Protein AF-A0A0K2SIU4-F1 (afdb_monomer_lite)

pLDDT: mean 84.55, std 16.2, range [42.53, 96.69]

Organism: Limnochorda pilosa (NCBI:txid1555112)

Secondary structure (DSSP, 8-state):
--------------TT------PPPHHHHHHHHHHHHTT--HHHHHHHTT--HHHHHHHTTSHHHHHHHHHHHHHHHHHHS--

Sequence (83 aa):
MPRRRQAKAKEPADRYYQPVLRPWREDDRLVLADLLLDGHEPPAIARILNRYTSDVRRAIRTPETELVQRWLITSRFEARYPW

Structure (mmCIF, N/CA/C/O backbone):
data_AF-A0A0K2SIU4-F1
#
_entry.id   AF-A0A0K2SIU4-F1
#
loop_
_atom_site.group_PDB
_atom_site.id
_atom_site.type_symbol
_atom_site.label_atom_id
_atom_site.label_alt_id
_atom_site.label_comp_id
_atom_site.label_asym_id
_atom_site.label_entity_id
_atom_site.label_seq_id
_atom_site.pdbx_PDB_ins_code
_atom_site.Cartn_x
_atom_site.Cartn_y
_atom_site.Cartn_z
_atom_site.occupancy
_atom_site.B_iso_or_equiv
_atom_site.auth_seq_id
_atom_site.auth_comp_id
_atom_site.auth_asym_id
_atom_site.auth_atom_id
_atom_site.pdbx_PDB_model_num
ATOM 1 N N . MET A 1 1 ? -22.347 38.715 -10.414 1.00 42.53 1 MET A N 1
ATOM 2 C CA . MET A 1 1 ? -22.093 37.323 -10.858 1.00 42.53 1 MET A CA 1
ATOM 3 C C . MET A 1 1 ? -21.889 36.428 -9.635 1.00 42.53 1 MET A C 1
ATOM 5 O O . MET A 1 1 ? -20.839 36.557 -9.01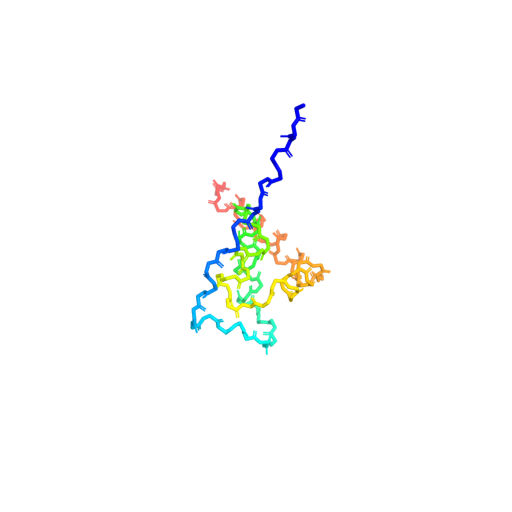4 1.00 42.53 1 MET A O 1
ATOM 9 N N . PRO A 1 2 ? -22.828 35.557 -9.216 1.00 48.38 2 PRO A N 1
ATOM 10 C CA . PRO A 1 2 ? -22.552 34.643 -8.114 1.00 48.38 2 PRO A CA 1
ATOM 11 C C . PRO A 1 2 ? -21.889 33.367 -8.655 1.00 48.38 2 PRO A C 1
ATOM 13 O O . PRO A 1 2 ? -22.481 32.608 -9.421 1.00 48.38 2 PRO A O 1
ATOM 16 N N . ARG A 1 3 ? -20.629 33.138 -8.261 1.00 49.00 3 ARG A N 1
ATOM 17 C CA . ARG A 1 3 ? -19.898 31.883 -8.489 1.00 49.00 3 ARG A CA 1
ATOM 18 C C . ARG A 1 3 ? -20.639 30.747 -7.775 1.00 49.00 3 ARG A C 1
ATOM 20 O O . ARG A 1 3 ? -20.601 30.657 -6.549 1.00 49.00 3 ARG A O 1
ATOM 27 N N . ARG A 1 4 ? -21.315 29.887 -8.546 1.00 51.28 4 ARG A N 1
ATOM 28 C CA . ARG A 1 4 ? -21.892 28.619 -8.075 1.00 51.28 4 ARG A CA 1
ATOM 29 C C . ARG A 1 4 ? -20.805 27.816 -7.355 1.00 51.28 4 ARG A C 1
ATOM 31 O O . ARG A 1 4 ? -19.882 27.312 -7.989 1.00 51.28 4 ARG A O 1
ATOM 38 N N . ARG A 1 5 ? -20.925 27.684 -6.031 1.00 55.06 5 ARG A N 1
ATOM 39 C CA . ARG A 1 5 ? -20.239 26.638 -5.266 1.00 55.06 5 ARG A CA 1
ATOM 40 C C . ARG A 1 5 ? -20.769 25.305 -5.790 1.00 55.06 5 ARG A C 1
ATOM 42 O O . ARG A 1 5 ? -21.898 24.939 -5.480 1.00 55.06 5 ARG A O 1
ATOM 49 N N . GLN A 1 6 ? -19.994 24.614 -6.624 1.00 48.00 6 GLN A N 1
ATOM 50 C CA . GLN A 1 6 ? -20.256 23.211 -6.926 1.00 48.00 6 GLN A CA 1
ATOM 51 C C . GLN A 1 6 ? -20.091 22.446 -5.613 1.00 48.00 6 GLN A C 1
ATOM 53 O O . GLN A 1 6 ? -18.978 22.217 -5.139 1.00 48.00 6 GLN A O 1
ATOM 58 N N . ALA A 1 7 ? -21.215 22.135 -4.975 1.00 48.72 7 ALA A N 1
ATOM 59 C CA . ALA A 1 7 ? -21.254 21.163 -3.904 1.00 48.72 7 ALA A CA 1
ATOM 60 C C . ALA A 1 7 ? -20.747 19.848 -4.503 1.00 48.72 7 ALA A C 1
ATOM 62 O O . ALA A 1 7 ? -21.377 19.304 -5.409 1.00 48.72 7 ALA A O 1
ATOM 63 N N . LYS A 1 8 ? -19.580 19.372 -4.050 1.00 52.06 8 LYS A N 1
ATOM 64 C CA . LYS A 1 8 ? -19.130 18.012 -4.346 1.00 52.06 8 LYS A CA 1
ATOM 65 C C . LYS A 1 8 ? -20.253 17.083 -3.898 1.00 52.06 8 LYS A C 1
ATOM 67 O O . LYS A 1 8 ? -20.517 16.987 -2.699 1.00 52.06 8 LYS A O 1
ATOM 72 N N . ALA A 1 9 ? -20.944 16.476 -4.858 1.00 47.47 9 ALA A N 1
ATOM 73 C CA . ALA A 1 9 ? -21.912 15.434 -4.587 1.00 47.47 9 ALA A CA 1
ATOM 74 C C . ALA A 1 9 ? -21.188 14.367 -3.763 1.00 47.47 9 ALA A C 1
ATOM 76 O O . ALA A 1 9 ? -20.189 13.795 -4.197 1.00 47.47 9 ALA A O 1
ATOM 77 N N . LYS A 1 10 ? -21.627 14.198 -2.518 1.00 51.19 10 LYS A N 1
ATOM 78 C CA . LYS A 1 10 ? -21.165 13.136 -1.634 1.00 51.19 10 LYS A CA 1
ATOM 79 C C . LYS A 1 10 ? -21.634 11.849 -2.312 1.00 51.19 10 LYS A C 1
ATOM 81 O O . LYS A 1 10 ? -22.843 11.652 -2.406 1.00 51.19 10 LYS A O 1
ATOM 86 N N . GLU A 1 11 ? -20.712 11.061 -2.873 1.00 57.06 11 GLU A N 1
ATOM 87 C CA . GLU A 1 11 ? -21.045 9.748 -3.441 1.00 57.06 11 GLU A CA 1
ATOM 88 C C . GLU A 1 11 ? -21.945 8.997 -2.448 1.00 57.06 11 GLU A C 1
ATOM 90 O O . GLU A 1 11 ? -21.690 9.077 -1.236 1.00 57.06 11 GLU A O 1
ATOM 95 N N . PRO A 1 12 ? -23.013 8.323 -2.915 1.00 55.31 12 PRO A N 1
ATOM 96 C CA . PRO A 1 12 ? -23.834 7.512 -2.034 1.00 55.31 12 PRO A CA 1
ATOM 97 C C . PRO A 1 12 ? -22.907 6.490 -1.384 1.00 55.31 12 PRO A C 1
ATOM 99 O O . PRO A 1 12 ? -22.266 5.699 -2.068 1.00 55.31 12 PRO A O 1
ATOM 102 N N . ALA A 1 13 ? -22.761 6.579 -0.063 1.00 58.25 13 ALA A N 1
ATOM 103 C CA . ALA A 1 13 ? -21.963 5.625 0.682 1.00 58.25 13 ALA A CA 1
ATOM 104 C C . ALA A 1 13 ? -22.535 4.232 0.400 1.00 58.25 13 ALA A C 1
ATOM 106 O O . ALA A 1 13 ? -23.721 4.003 0.657 1.00 58.25 13 ALA A O 1
ATOM 107 N N . ASP A 1 14 ? -21.713 3.341 -0.159 1.00 66.19 14 ASP A N 1
ATOM 108 C CA . ASP A 1 14 ? -22.057 1.937 -0.347 1.00 66.19 14 ASP A CA 1
ATOM 109 C C . ASP A 1 14 ? -22.618 1.407 0.968 1.00 66.19 14 ASP A C 1
ATOM 111 O O . ASP A 1 14 ? -21.924 1.347 1.982 1.00 66.19 14 ASP A O 1
ATOM 115 N N . ARG A 1 15 ? -23.910 1.069 0.967 1.00 62.88 15 ARG A N 1
ATOM 116 C CA . ARG A 1 15 ? -24.689 0.761 2.180 1.00 62.88 15 ARG A CA 1
ATOM 117 C C . ARG A 1 15 ? -24.146 -0.454 2.949 1.00 62.88 15 ARG A C 1
ATOM 119 O O . ARG A 1 15 ? -24.538 -0.679 4.089 1.00 62.88 15 ARG A O 1
ATOM 126 N N . TYR A 1 16 ? -23.232 -1.195 2.323 1.00 64.06 16 TYR A N 1
ATOM 127 C CA . TYR A 1 16 ? -22.559 -2.384 2.837 1.00 64.06 16 TYR A CA 1
ATOM 128 C C . TYR A 1 16 ? -21.042 -2.205 3.024 1.00 64.06 16 TYR A C 1
ATOM 130 O O . TYR A 1 16 ? -20.387 -3.119 3.515 1.00 64.06 16 TYR A O 1
ATOM 138 N N . TYR A 1 17 ? -20.465 -1.053 2.661 1.00 68.62 17 TYR A N 1
ATOM 139 C CA . TYR A 1 17 ? -19.036 -0.801 2.843 1.00 68.62 17 TYR A CA 1
ATOM 140 C C . TYR A 1 17 ? -18.743 -0.476 4.309 1.00 68.62 17 TYR A C 1
ATOM 142 O O . TYR A 1 17 ? -19.003 0.629 4.793 1.00 68.62 17 TYR A O 1
ATOM 150 N N . GLN A 1 18 ? -18.198 -1.459 5.021 1.00 76.56 18 GLN A N 1
ATOM 151 C CA . GLN A 1 18 ? -17.729 -1.315 6.394 1.00 76.56 18 GLN A CA 1
ATOM 152 C C . GLN A 1 18 ? -16.220 -1.585 6.437 1.00 76.56 18 GLN A C 1
ATOM 154 O O . GLN A 1 18 ? -15.808 -2.747 6.500 1.00 76.56 18 GLN A O 1
ATOM 159 N N . PRO A 1 19 ? -15.388 -0.529 6.379 1.00 79.56 19 PRO A N 1
ATOM 160 C CA . PRO A 1 19 ? -13.946 -0.686 6.467 1.00 79.56 19 PRO A CA 1
ATOM 161 C C . PRO A 1 19 ? -13.556 -1.270 7.821 1.00 79.56 19 PRO A C 1
ATOM 163 O O . PRO A 1 19 ? -14.100 -0.895 8.860 1.00 79.56 19 PRO A O 1
ATOM 166 N N . VAL A 1 20 ? -12.592 -2.187 7.806 1.00 82.31 20 VAL A N 1
ATOM 167 C CA . VAL A 1 20 ? -12.177 -2.936 8.995 1.00 82.31 20 VAL A CA 1
ATOM 168 C C . VAL A 1 20 ? -10.852 -2.394 9.506 1.00 82.31 20 VAL A C 1
ATOM 170 O O . VAL A 1 20 ? -9.898 -2.206 8.749 1.00 82.31 20 VAL A O 1
ATOM 173 N N . LEU A 1 21 ? -10.768 -2.178 10.819 1.00 83.00 21 LEU A N 1
ATOM 174 C CA . LEU A 1 21 ? -9.515 -1.830 11.476 1.00 83.00 21 LEU A CA 1
ATOM 175 C C . LEU A 1 21 ? -8.794 -3.121 11.881 1.00 83.00 21 LEU A C 1
ATOM 177 O O . LEU A 1 21 ? -9.136 -3.751 12.879 1.00 83.00 21 LEU A O 1
ATOM 181 N N . ARG A 1 22 ? -7.815 -3.540 11.073 1.00 88.69 22 ARG A N 1
ATOM 182 C CA . ARG A 1 22 ? -6.983 -4.727 11.326 1.00 88.69 22 ARG A CA 1
ATOM 183 C C . ARG A 1 22 ? -5.491 -4.399 11.200 1.00 88.69 22 ARG A C 1
ATOM 185 O O . ARG A 1 22 ? -5.148 -3.464 10.471 1.00 88.69 22 ARG A O 1
ATOM 192 N N . PRO A 1 23 ? -4.586 -5.155 11.848 1.00 91.00 23 PRO A N 1
ATOM 193 C CA . PRO A 1 23 ? -3.147 -4.976 11.662 1.00 91.00 23 PRO A CA 1
ATOM 194 C C . PRO A 1 23 ? -2.747 -5.060 10.184 1.00 91.00 23 PRO A C 1
ATOM 196 O O . PRO A 1 23 ? -3.368 -5.791 9.408 1.00 91.00 23 PRO A O 1
ATOM 199 N N . TRP A 1 24 ? -1.733 -4.293 9.786 1.00 91.75 24 TRP A N 1
ATOM 200 C CA . TRP A 1 24 ? -1.145 -4.381 8.448 1.00 91.75 24 TRP A CA 1
ATOM 201 C C . TRP A 1 24 ? -0.328 -5.662 8.331 1.00 91.75 24 TRP A C 1
ATOM 203 O O . TRP A 1 24 ? 0.638 -5.851 9.072 1.00 91.75 24 TRP A O 1
ATOM 213 N N . ARG A 1 25 ? -0.735 -6.539 7.412 1.00 92.06 25 ARG A N 1
ATOM 214 C CA . ARG A 1 25 ? 0.058 -7.706 7.018 1.00 92.06 25 ARG A CA 1
ATOM 215 C C . ARG A 1 25 ? 1.076 -7.308 5.955 1.00 92.06 25 ARG A C 1
ATOM 217 O O . ARG A 1 25 ? 0.959 -6.245 5.351 1.00 92.06 25 ARG A O 1
ATOM 224 N N . GLU A 1 26 ? 2.065 -8.161 5.736 1.00 89.88 26 GLU A N 1
ATOM 225 C CA . GLU A 1 26 ? 3.054 -7.969 4.673 1.00 89.88 26 GLU A CA 1
ATOM 226 C C . GLU A 1 26 ? 2.387 -7.880 3.292 1.00 89.88 26 GLU A C 1
ATOM 228 O O . GLU A 1 26 ? 2.595 -6.894 2.589 1.00 89.88 26 GLU A O 1
ATOM 233 N N . ASP A 1 27 ? 1.456 -8.790 2.986 1.00 91.88 27 ASP A N 1
ATOM 234 C CA . ASP A 1 27 ? 0.669 -8.760 1.742 1.00 91.88 27 ASP A CA 1
ATOM 235 C C . ASP A 1 27 ? -0.111 -7.450 1.561 1.00 91.88 27 ASP A C 1
ATOM 237 O O . ASP A 1 27 ? -0.139 -6.876 0.475 1.00 91.88 27 ASP A O 1
ATOM 241 N N . ASP A 1 28 ? -0.712 -6.923 2.638 1.00 93.31 28 ASP A N 1
ATOM 242 C CA . ASP A 1 28 ? -1.445 -5.653 2.571 1.00 93.31 28 ASP A CA 1
ATOM 243 C C . ASP A 1 28 ? -0.504 -4.497 2.191 1.00 93.31 28 ASP A C 1
ATOM 245 O O . ASP A 1 28 ? -0.911 -3.571 1.489 1.00 93.31 28 ASP A O 1
ATOM 249 N N . ARG A 1 2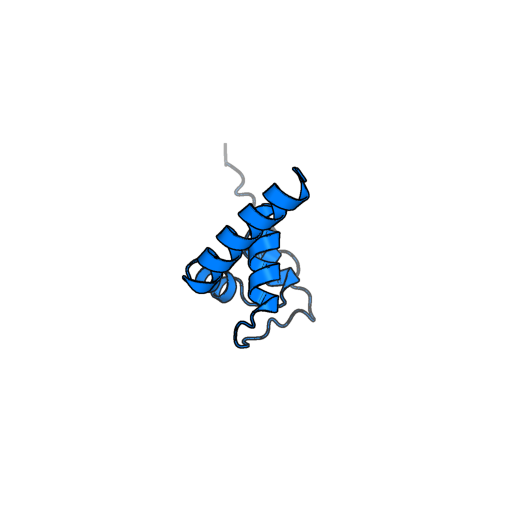9 ? 0.748 -4.531 2.670 1.00 94.38 29 ARG A N 1
ATOM 250 C CA . ARG A 1 29 ? 1.762 -3.511 2.368 1.00 94.38 29 ARG A CA 1
ATOM 251 C C . ARG A 1 29 ? 2.289 -3.636 0.945 1.00 94.38 29 ARG A C 1
ATOM 253 O O . ARG A 1 29 ? 2.520 -2.604 0.324 1.00 94.38 29 ARG A O 1
ATOM 260 N N . LEU A 1 30 ? 2.437 -4.858 0.431 1.00 94.75 30 LEU A N 1
ATOM 261 C CA . LEU A 1 30 ? 2.774 -5.099 -0.973 1.00 94.75 30 LEU A CA 1
ATOM 262 C C . LEU A 1 30 ? 1.707 -4.502 -1.886 1.00 94.75 30 LEU A C 1
ATOM 264 O O . LEU A 1 30 ? 2.032 -3.679 -2.735 1.00 94.75 30 LEU A O 1
ATOM 268 N N . VAL A 1 31 ? 0.431 -4.817 -1.643 1.00 95.31 31 VAL A N 1
ATOM 269 C CA . VAL A 1 31 ? -0.683 -4.264 -2.430 1.00 95.31 31 VAL A CA 1
ATOM 270 C C . VAL A 1 31 ? -0.776 -2.744 -2.275 1.00 95.31 31 VAL A C 1
ATOM 272 O O . VAL A 1 31 ? -0.973 -2.036 -3.257 1.00 95.31 31 VAL A O 1
ATOM 275 N N . LEU A 1 32 ? -0.603 -2.209 -1.060 1.00 96.38 32 LEU A N 1
ATOM 276 C CA . LEU A 1 32 ? -0.551 -0.761 -0.832 1.00 96.38 32 LEU A CA 1
ATOM 277 C C . LEU A 1 32 ? 0.545 -0.099 -1.675 1.00 96.38 32 LE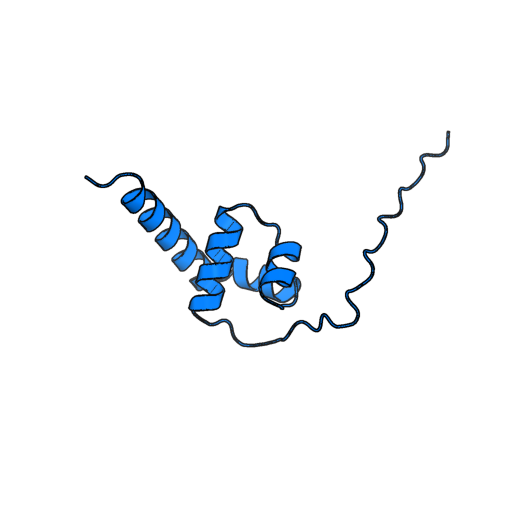U A C 1
ATOM 279 O O . LEU A 1 32 ? 0.289 0.909 -2.329 1.00 96.38 32 LEU A O 1
ATOM 283 N N . ALA A 1 33 ? 1.760 -0.637 -1.632 1.00 95.75 33 ALA A N 1
ATOM 284 C CA . ALA A 1 33 ? 2.901 -0.080 -2.338 1.00 95.75 33 ALA A CA 1
ATOM 285 C C . ALA A 1 33 ? 2.740 -0.184 -3.862 1.00 95.75 33 ALA A C 1
ATOM 287 O O . ALA A 1 33 ? 3.035 0.784 -4.559 1.00 95.75 33 ALA A O 1
ATOM 288 N N . ASP A 1 34 ? 2.202 -1.298 -4.358 1.00 95.88 34 ASP A N 1
ATOM 289 C CA . ASP A 1 34 ? 1.900 -1.517 -5.774 1.00 95.88 34 ASP A CA 1
ATOM 290 C C . ASP A 1 34 ? 0.883 -0.490 -6.301 1.00 95.88 34 ASP A C 1
ATOM 292 O 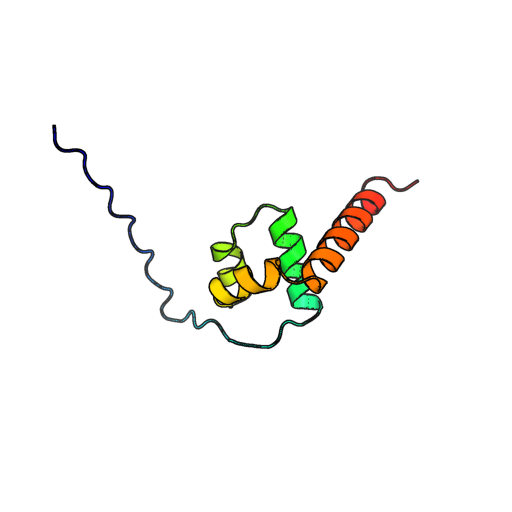O . ASP A 1 34 ? 1.157 0.236 -7.255 1.00 95.88 34 ASP A O 1
ATOM 296 N N . LEU A 1 35 ? -0.233 -0.306 -5.585 1.00 96.56 35 LEU A N 1
ATOM 297 C CA . LEU A 1 35 ? -1.257 0.683 -5.936 1.00 96.56 35 LEU A CA 1
ATOM 298 C C . LEU A 1 35 ? -0.730 2.126 -5.899 1.00 96.56 35 LEU A C 1
ATOM 300 O O . LEU A 1 35 ? -1.156 2.962 -6.696 1.00 96.56 35 LEU A O 1
ATOM 304 N N . LEU A 1 36 ? 0.185 2.442 -4.976 1.00 95.25 36 LEU A N 1
ATOM 305 C CA . LEU A 1 36 ? 0.824 3.761 -4.919 1.00 95.25 36 LEU A CA 1
ATOM 306 C C . LEU A 1 36 ? 1.736 4.001 -6.123 1.00 95.25 36 LEU A C 1
ATOM 308 O O . LEU A 1 36 ? 1.736 5.108 -6.660 1.00 95.25 36 LEU A O 1
ATOM 312 N N . LEU A 1 37 ? 2.494 2.986 -6.549 1.00 93.62 37 LEU A N 1
ATOM 313 C CA . LEU A 1 37 ? 3.337 3.065 -7.745 1.00 93.62 37 LEU A CA 1
ATOM 314 C C . LEU A 1 37 ? 2.501 3.250 -9.013 1.00 93.62 37 LEU A C 1
ATOM 316 O O . LEU A 1 37 ? 2.904 3.993 -9.906 1.00 93.62 37 LEU A O 1
ATOM 320 N N . ASP A 1 38 ? 1.318 2.642 -9.056 1.00 94.25 38 ASP A N 1
ATOM 321 C CA . ASP A 1 38 ? 0.359 2.796 -10.150 1.00 94.25 38 ASP A CA 1
ATOM 322 C C . ASP A 1 38 ? -0.415 4.135 -10.089 1.00 94.25 38 ASP A C 1
ATOM 324 O O . ASP A 1 38 ? -1.226 4.439 -10.964 1.00 94.25 38 ASP A O 1
ATOM 328 N N . GLY A 1 39 ? -0.146 4.977 -9.082 1.00 95.38 39 GLY A N 1
ATOM 329 C CA . GLY A 1 39 ? -0.683 6.335 -8.970 1.00 95.38 39 GLY A CA 1
ATOM 330 C C . GLY A 1 39 ? -2.069 6.429 -8.329 1.00 95.38 39 GLY A C 1
ATOM 331 O O . GLY A 1 39 ? -2.737 7.457 -8.461 1.00 95.38 39 GLY A O 1
ATOM 332 N N . HIS A 1 40 ? -2.529 5.389 -7.627 1.00 96.69 40 HIS A N 1
ATOM 333 C CA . HIS A 1 40 ? -3.810 5.443 -6.929 1.00 96.69 40 HIS A CA 1
ATOM 334 C C . HIS A 1 40 ? -3.771 6.390 -5.721 1.00 96.69 40 HIS A C 1
ATOM 336 O O . HIS A 1 40 ? -2.886 6.350 -4.868 1.00 96.69 40 HIS A O 1
ATOM 342 N N . GLU A 1 41 ? -4.819 7.203 -5.594 1.00 95.50 41 GLU A N 1
ATOM 343 C CA . GLU A 1 41 ? -4.999 8.106 -4.459 1.00 95.50 41 GLU A CA 1
ATOM 344 C C . GLU A 1 41 ? -5.381 7.344 -3.168 1.00 95.50 41 GLU A C 1
ATOM 346 O O . GLU A 1 41 ? -6.153 6.377 -3.222 1.00 95.50 41 GLU A O 1
ATOM 351 N N . PRO A 1 42 ? -4.968 7.809 -1.968 1.00 95.25 42 PRO A N 1
ATOM 352 C CA . PRO A 1 42 ? -5.246 7.122 -0.702 1.00 95.25 42 PRO A CA 1
ATOM 353 C C . PRO A 1 42 ? -6.722 6.755 -0.436 1.00 95.25 42 PRO A C 1
ATOM 355 O O . PRO A 1 42 ? -6.963 5.694 0.140 1.00 95.25 42 PRO A O 1
ATOM 358 N N . PRO A 1 43 ? -7.738 7.563 -0.816 1.00 94.38 43 PRO A N 1
ATOM 359 C CA . PRO A 1 43 ? -9.141 7.166 -0.680 1.00 94.38 43 PRO A CA 1
ATOM 360 C C . PRO A 1 43 ? -9.539 5.980 -1.568 1.00 94.38 43 PRO A C 1
ATOM 362 O O . PRO A 1 43 ? -10.366 5.172 -1.152 1.00 94.38 43 PRO A O 1
ATOM 365 N N . ALA A 1 44 ? -8.965 5.866 -2.768 1.00 94.00 44 ALA A N 1
ATOM 366 C CA . ALA A 1 44 ? -9.227 4.748 -3.671 1.00 94.00 44 ALA A CA 1
ATOM 367 C C . ALA A 1 44 ? -8.578 3.465 -3.137 1.00 94.00 44 ALA A C 1
ATOM 369 O O . ALA A 1 44 ? -9.239 2.435 -3.038 1.00 94.00 44 ALA A O 1
ATOM 370 N N . ILE A 1 45 ? -7.328 3.560 -2.679 1.00 95.00 45 ILE A N 1
ATOM 371 C CA . ILE A 1 45 ? -6.616 2.450 -2.031 1.00 95.00 45 ILE A CA 1
ATOM 372 C C . ILE A 1 45 ? -7.375 1.959 -0.796 1.00 95.00 45 ILE A C 1
ATOM 374 O O . ILE A 1 45 ? -7.526 0.758 -0.592 1.00 95.00 45 ILE A O 1
ATOM 378 N N . ALA A 1 46 ? -7.892 2.882 0.019 1.00 93.00 46 ALA A N 1
ATOM 379 C CA . ALA A 1 46 ? -8.681 2.542 1.197 1.00 93.00 46 ALA A CA 1
ATOM 380 C C . ALA A 1 46 ? -9.910 1.695 0.845 1.00 93.00 46 ALA A C 1
ATOM 382 O O . ALA A 1 46 ? -10.160 0.703 1.524 1.00 93.00 46 ALA A O 1
ATOM 383 N N . ARG A 1 47 ? -10.615 2.033 -0.245 1.00 91.19 47 ARG A N 1
ATOM 384 C CA . ARG A 1 47 ? -11.732 1.228 -0.765 1.00 91.19 47 ARG A CA 1
ATOM 385 C C . ARG A 1 47 ? -11.280 -0.163 -1.199 1.00 91.19 47 ARG A C 1
ATOM 387 O O . ARG A 1 47 ? -11.893 -1.140 -0.785 1.00 91.19 47 ARG A O 1
ATOM 394 N N . ILE A 1 48 ? -10.196 -0.252 -1.972 1.00 92.44 48 ILE A N 1
ATOM 395 C CA . ILE A 1 48 ? -9.651 -1.526 -2.475 1.00 92.44 48 ILE A CA 1
ATOM 396 C C . ILE A 1 48 ? -9.246 -2.451 -1.318 1.00 92.44 48 ILE A C 1
ATOM 398 O O . ILE A 1 48 ? -9.585 -3.629 -1.313 1.00 92.44 48 ILE A O 1
ATOM 402 N N . LEU A 1 49 ? -8.567 -1.911 -0.304 1.00 92.12 49 LEU A N 1
ATOM 403 C CA . LEU A 1 49 ? -8.091 -2.675 0.853 1.00 92.12 49 LEU A CA 1
ATOM 404 C C . LEU A 1 49 ? -9.151 -2.868 1.950 1.00 92.12 49 LEU A C 1
ATOM 406 O O . LEU A 1 49 ? -8.845 -3.458 2.988 1.00 92.12 49 LEU A O 1
ATOM 410 N N . ASN A 1 50 ? -10.373 -2.362 1.749 1.00 92.38 50 ASN A N 1
ATOM 411 C CA . ASN A 1 50 ? -11.440 -2.304 2.751 1.00 92.38 50 ASN A CA 1
ATOM 412 C C . ASN A 1 50 ? -10.964 -1.734 4.106 1.00 92.38 50 ASN A C 1
ATOM 414 O O . ASN A 1 50 ? -11.174 -2.313 5.177 1.00 92.38 50 ASN A O 1
ATOM 418 N N . ARG A 1 51 ? -10.269 -0.594 4.052 1.00 92.00 51 ARG A N 1
ATOM 419 C CA . ARG A 1 51 ? -9.667 0.103 5.197 1.00 92.00 51 ARG A CA 1
ATOM 420 C C . ARG A 1 51 ? -10.163 1.541 5.296 1.00 92.00 51 ARG A C 1
ATOM 422 O O . ARG A 1 51 ? -10.771 2.104 4.385 1.00 92.00 51 ARG A O 1
ATOM 429 N N . TYR A 1 52 ? -9.881 2.167 6.434 1.00 93.00 52 TYR A N 1
ATOM 430 C CA . TYR A 1 52 ? -10.095 3.599 6.603 1.00 93.00 52 TYR A CA 1
ATOM 431 C C . TYR A 1 52 ? -9.025 4.395 5.853 1.00 93.00 52 TYR A C 1
ATOM 433 O O . TYR A 1 52 ? -7.834 4.096 5.937 1.00 93.00 52 TYR A O 1
ATOM 441 N N . THR A 1 53 ? -9.422 5.485 5.195 1.00 94.50 53 THR A N 1
ATOM 442 C CA . THR A 1 53 ? -8.481 6.385 4.506 1.00 94.50 53 THR A CA 1
ATOM 443 C C . THR A 1 53 ? -7.424 6.964 5.448 1.00 94.50 53 THR A C 1
ATOM 445 O O . THR A 1 53 ? -6.285 7.183 5.043 1.00 94.50 53 THR A O 1
ATOM 448 N N . SER A 1 54 ? -7.777 7.216 6.711 1.00 94.00 54 SER A N 1
ATOM 449 C CA . SER A 1 54 ? -6.831 7.659 7.741 1.00 94.00 54 SER A CA 1
ATOM 450 C C . SER A 1 54 ? -5.774 6.599 8.058 1.00 94.00 54 SER A C 1
ATOM 452 O O . SER A 1 54 ? -4.606 6.949 8.215 1.00 94.00 54 SER A O 1
ATOM 454 N N . ASP A 1 55 ? -6.164 5.323 8.101 1.00 94.25 55 ASP A N 1
ATOM 455 C CA . ASP A 1 55 ? -5.256 4.198 8.335 1.00 94.25 55 ASP A CA 1
ATOM 456 C C . ASP A 1 55 ? -4.281 4.029 7.164 1.00 94.25 55 ASP A C 1
ATOM 458 O O . ASP A 1 55 ? -3.075 3.967 7.374 1.00 94.25 55 ASP A O 1
ATOM 462 N N . VAL A 1 56 ? -4.775 4.106 5.923 1.00 95.25 56 VAL A N 1
ATOM 463 C CA . VAL A 1 56 ? -3.925 4.108 4.718 1.00 95.25 56 VAL A CA 1
ATOM 464 C C . VAL A 1 56 ? -2.938 5.278 4.732 1.00 95.25 56 VAL A C 1
ATOM 466 O O . VAL A 1 56 ? -1.742 5.084 4.539 1.00 95.25 56 VAL A O 1
ATOM 469 N N . ARG A 1 57 ? -3.396 6.501 5.031 1.00 96.06 57 ARG A N 1
ATOM 470 C CA . ARG A 1 57 ? -2.515 7.682 5.127 1.00 96.06 57 ARG A CA 1
ATOM 471 C C . ARG A 1 57 ? -1.434 7.536 6.193 1.00 96.06 57 ARG A C 1
ATOM 473 O O . ARG A 1 57 ? -0.344 8.077 6.019 1.00 96.06 57 ARG A O 1
ATOM 480 N N . ARG A 1 58 ? -1.739 6.851 7.295 1.00 95.12 58 ARG A N 1
ATOM 481 C CA . ARG A 1 58 ? -0.762 6.535 8.336 1.00 95.12 58 ARG A CA 1
ATOM 482 C C . ARG A 1 58 ? 0.224 5.480 7.842 1.00 95.12 58 ARG A C 1
ATOM 484 O O . ARG A 1 58 ? 1.421 5.690 7.994 1.00 95.12 58 ARG A O 1
ATOM 491 N N . ALA A 1 59 ? -0.266 4.408 7.222 1.00 94.69 59 ALA A N 1
ATOM 492 C CA . ALA A 1 59 ? 0.546 3.315 6.695 1.00 94.69 59 ALA A CA 1
ATOM 493 C C . ALA A 1 59 ? 1.569 3.793 5.658 1.00 94.69 59 ALA A C 1
ATOM 495 O O . ALA A 1 59 ? 2.736 3.436 5.760 1.00 94.69 59 ALA A O 1
ATOM 496 N N . ILE A 1 60 ? 1.184 4.697 4.754 1.00 95.12 60 ILE A N 1
ATOM 497 C CA . ILE A 1 60 ? 2.088 5.289 3.748 1.00 95.12 60 ILE A CA 1
ATOM 498 C C . ILE A 1 60 ? 3.334 5.934 4.379 1.00 95.12 60 ILE A C 1
ATOM 500 O O . ILE A 1 60 ? 4.385 5.987 3.756 1.00 95.12 60 ILE A O 1
ATOM 504 N N . ARG A 1 61 ? 3.237 6.423 5.621 1.00 94.38 61 ARG A N 1
ATOM 505 C CA . ARG A 1 61 ? 4.335 7.102 6.329 1.00 94.38 61 ARG A CA 1
ATOM 506 C C . ARG A 1 61 ? 5.163 6.164 7.209 1.00 94.38 61 ARG A C 1
ATOM 508 O O . ARG A 1 61 ? 5.942 6.640 8.029 1.00 94.38 61 ARG A O 1
ATOM 515 N N . THR A 1 62 ? 4.938 4.857 7.116 1.00 95.06 62 THR A N 1
ATOM 516 C CA . THR A 1 62 ? 5.657 3.864 7.920 1.00 95.06 62 THR A CA 1
ATOM 517 C C . THR A 1 62 ? 6.928 3.403 7.204 1.00 95.06 62 THR A C 1
ATOM 519 O O . THR A 1 62 ? 6.892 3.225 5.983 1.00 95.06 62 THR A O 1
ATOM 522 N N . PRO A 1 63 ? 8.036 3.173 7.934 1.00 94.94 63 PRO A N 1
ATOM 523 C CA . PRO A 1 63 ? 9.287 2.711 7.333 1.00 94.94 63 PRO A CA 1
ATOM 524 C C . PRO A 1 63 ? 9.133 1.345 6.653 1.00 94.94 63 PRO A C 1
ATOM 526 O O . PRO A 1 63 ? 9.785 1.077 5.648 1.00 94.94 63 PRO A O 1
ATOM 529 N N . GLU A 1 64 ? 8.225 0.494 7.139 1.00 93.50 64 GLU A N 1
ATOM 530 C CA . GLU A 1 64 ? 7.931 -0.794 6.511 1.00 93.50 64 GLU A CA 1
ATOM 531 C C . GLU A 1 64 ? 7.342 -0.615 5.108 1.00 93.50 64 GLU A C 1
ATOM 533 O O . GLU A 1 64 ? 7.688 -1.358 4.196 1.00 93.50 64 GLU A O 1
ATOM 538 N N . THR A 1 65 ? 6.470 0.378 4.912 1.00 92.75 65 THR A N 1
ATOM 539 C CA . THR A 1 65 ? 5.881 0.644 3.589 1.00 92.75 65 THR A CA 1
ATOM 540 C C . THR A 1 65 ? 6.913 1.241 2.637 1.00 92.75 65 THR A C 1
ATOM 542 O O . THR A 1 65 ? 6.948 0.864 1.470 1.00 92.75 65 THR A O 1
ATOM 545 N N . GLU A 1 66 ? 7.793 2.115 3.130 1.00 93.19 66 GLU A N 1
ATOM 546 C CA . GLU A 1 66 ? 8.899 2.657 2.334 1.00 93.19 66 GLU A CA 1
ATOM 547 C C . GLU A 1 66 ? 9.850 1.550 1.851 1.00 93.19 66 GLU A C 1
ATOM 549 O O . GLU A 1 66 ? 10.240 1.527 0.682 1.00 93.19 66 GLU A O 1
ATOM 554 N N . LEU A 1 67 ? 10.198 0.603 2.728 1.00 95.38 67 LEU A N 1
ATOM 555 C CA . LEU A 1 67 ? 11.058 -0.526 2.378 1.00 95.38 67 LEU A CA 1
ATOM 556 C C . LEU A 1 67 ? 10.426 -1.395 1.284 1.00 95.38 67 LEU A C 1
ATOM 558 O O . LEU A 1 67 ? 11.095 -1.737 0.308 1.00 95.38 67 LEU A O 1
ATOM 562 N N . VAL A 1 68 ? 9.129 -1.688 1.407 1.00 94.88 68 VAL A N 1
ATOM 563 C CA . VAL A 1 68 ? 8.380 -2.455 0.402 1.00 94.88 68 VAL A CA 1
ATOM 564 C C . VAL A 1 68 ? 8.300 -1.706 -0.932 1.00 94.88 68 VAL A C 1
ATOM 566 O O . VAL A 1 68 ? 8.506 -2.312 -1.980 1.00 94.88 68 VAL A O 1
ATOM 569 N N . GLN A 1 69 ? 8.069 -0.389 -0.919 1.00 93.94 69 GLN A N 1
ATOM 570 C CA . GLN A 1 69 ? 8.078 0.429 -2.138 1.00 93.94 69 GLN A CA 1
ATOM 571 C C . GLN A 1 69 ? 9.430 0.384 -2.850 1.00 93.94 69 GLN A C 1
ATOM 573 O O . GLN A 1 69 ? 9.477 0.184 -4.062 1.00 93.94 69 GLN A O 1
ATOM 578 N N . ARG A 1 70 ? 10.534 0.540 -2.109 1.00 95.00 70 ARG A N 1
ATOM 579 C CA . ARG A 1 70 ? 11.888 0.464 -2.677 1.00 95.00 70 ARG A CA 1
ATOM 580 C C . ARG A 1 70 ? 12.158 -0.905 -3.294 1.00 95.00 70 ARG A C 1
ATOM 582 O O . ARG A 1 70 ? 12.654 -0.967 -4.414 1.00 95.00 70 ARG A O 1
ATOM 589 N N . TRP A 1 71 ? 11.803 -1.978 -2.587 1.00 95.12 71 TRP A N 1
ATOM 590 C CA . TRP A 1 71 ? 11.945 -3.339 -3.101 1.00 95.12 71 TRP A CA 1
ATOM 591 C C . TRP A 1 71 ? 11.138 -3.541 -4.392 1.00 95.12 71 TRP A C 1
ATOM 593 O O . TRP A 1 71 ? 11.706 -3.972 -5.391 1.00 95.12 71 TRP A O 1
ATOM 603 N N . LEU A 1 72 ? 9.865 -3.125 -4.421 1.00 93.62 72 LEU A N 1
ATOM 604 C CA . LEU A 1 72 ? 9.011 -3.230 -5.611 1.00 93.62 72 LEU A CA 1
ATOM 605 C C . LEU A 1 72 ? 9.561 -2.458 -6.814 1.00 93.62 72 LEU A C 1
ATOM 607 O O . LEU A 1 72 ? 9.476 -2.952 -7.936 1.00 93.62 72 LEU A O 1
ATOM 611 N N . ILE A 1 73 ? 10.126 -1.264 -6.605 1.00 93.38 73 ILE A N 1
ATOM 612 C CA . ILE A 1 73 ? 10.760 -0.486 -7.680 1.00 93.38 73 ILE A CA 1
ATOM 613 C C . ILE A 1 73 ? 11.920 -1.279 -8.287 1.00 93.38 73 ILE A C 1
ATOM 615 O O . ILE A 1 73 ? 11.981 -1.420 -9.509 1.00 93.38 73 ILE A O 1
ATOM 619 N N . THR A 1 74 ? 12.808 -1.820 -7.447 1.00 93.75 74 THR A N 1
ATOM 620 C CA . THR A 1 74 ? 13.940 -2.636 -7.902 1.00 93.75 74 THR A CA 1
ATOM 621 C C . THR A 1 74 ? 13.455 -3.882 -8.636 1.00 93.75 74 THR A C 1
ATOM 623 O O . THR A 1 74 ? 13.858 -4.107 -9.772 1.00 93.75 74 THR A O 1
ATOM 626 N N . SER A 1 75 ? 12.521 -4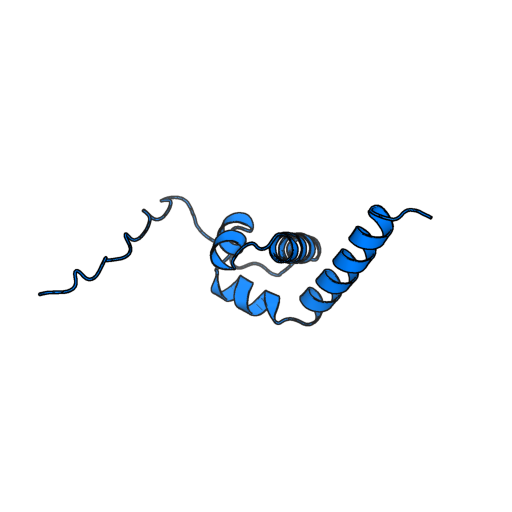.642 -8.059 1.00 91.88 75 SER A N 1
ATOM 627 C CA . SER A 1 75 ? 11.998 -5.864 -8.679 1.00 91.88 75 SER A CA 1
ATOM 628 C C . SER A 1 75 ? 11.283 -5.600 -10.007 1.00 91.88 75 SER A C 1
ATOM 630 O O . SER A 1 75 ? 11.476 -6.347 -10.964 1.00 91.88 75 SER A O 1
ATOM 632 N N . ARG A 1 76 ? 10.491 -4.521 -10.117 1.00 91.25 76 ARG A N 1
ATOM 633 C CA . ARG A 1 76 ? 9.859 -4.119 -11.389 1.00 91.25 76 ARG A CA 1
ATOM 634 C C . ARG A 1 76 ? 10.904 -3.698 -12.428 1.00 91.25 76 ARG A C 1
ATOM 636 O O . ARG A 1 76 ? 10.715 -3.970 -13.612 1.00 91.25 76 ARG A O 1
ATOM 643 N N . PHE A 1 77 ? 11.986 -3.040 -12.010 1.00 92.06 77 PHE A N 1
ATOM 644 C CA . PHE A 1 77 ? 13.085 -2.675 -12.902 1.00 92.06 77 PHE A CA 1
ATOM 645 C C . PHE A 1 77 ? 13.810 -3.918 -13.433 1.00 92.06 77 PHE A C 1
ATOM 647 O O . PHE A 1 77 ? 13.932 -4.066 -14.646 1.00 92.06 77 PHE A O 1
ATOM 654 N N . GLU A 1 78 ? 14.213 -4.834 -12.552 1.00 93.00 78 GLU A N 1
ATOM 655 C CA . GLU A 1 78 ? 14.866 -6.099 -12.922 1.00 93.00 78 GLU A CA 1
ATOM 656 C C . GLU A 1 78 ? 13.986 -6.942 -13.853 1.00 93.00 78 GLU A C 1
ATOM 658 O O . GLU A 1 78 ? 14.450 -7.422 -14.883 1.00 93.00 78 GLU A O 1
ATOM 6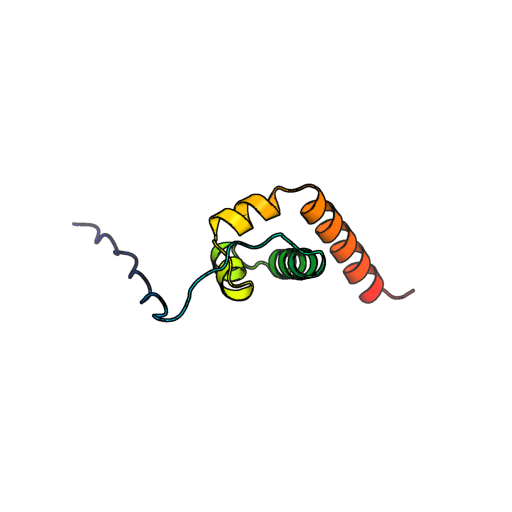63 N N . ALA A 1 79 ? 12.688 -7.052 -13.556 1.00 90.88 79 ALA A N 1
ATOM 664 C CA . ALA A 1 79 ? 11.743 -7.781 -14.401 1.00 90.88 79 ALA A CA 1
ATOM 665 C C . ALA A 1 79 ? 11.574 -7.155 -15.797 1.00 90.88 79 ALA A C 1
ATOM 667 O O . ALA A 1 79 ? 11.311 -7.863 -16.769 1.00 90.88 79 ALA A O 1
ATOM 668 N N . ARG A 1 80 ? 11.702 -5.826 -15.910 1.00 91.25 80 ARG A N 1
ATOM 669 C CA . ARG A 1 80 ? 11.601 -5.106 -17.187 1.00 91.25 80 ARG A CA 1
ATOM 670 C C . ARG A 1 80 ? 12.887 -5.179 -18.009 1.00 91.25 80 ARG A C 1
ATOM 672 O O . ARG A 1 80 ? 12.814 -5.114 -19.235 1.00 91.25 80 ARG A O 1
ATOM 679 N N . TYR A 1 81 ? 14.033 -5.296 -17.348 1.00 90.06 81 TYR A N 1
ATOM 680 C CA . TYR A 1 81 ? 15.353 -5.344 -17.970 1.00 90.06 81 TYR A CA 1
ATOM 681 C C . TYR A 1 81 ? 16.103 -6.616 -17.550 1.00 90.06 81 TYR A C 1
ATOM 683 O O . TYR A 1 81 ? 17.104 -6.520 -16.838 1.00 90.06 81 TYR A O 1
ATOM 691 N N . PRO A 1 82 ? 15.635 -7.802 -17.985 1.00 77.25 82 PRO A N 1
ATOM 692 C CA . PRO A 1 82 ? 16.375 -9.034 -17.774 1.00 77.25 82 PRO A CA 1
ATOM 693 C C . PRO A 1 82 ? 17.658 -8.970 -18.607 1.00 77.25 82 PRO A C 1
ATOM 695 O O . PRO A 1 82 ? 17.605 -8.812 -19.829 1.00 77.25 82 PRO A O 1
ATOM 698 N N . TRP A 1 83 ? 18.798 -9.016 -17.928 1.00 71.38 83 TRP A N 1
ATOM 699 C CA . TRP A 1 83 ? 20.118 -9.150 -18.542 1.00 71.38 83 TRP A CA 1
ATOM 700 C C . TRP A 1 83 ? 20.353 -10.572 -19.056 1.00 71.38 83 TRP A C 1
ATOM 702 O O . TRP A 1 83 ? 19.938 -11.536 -18.370 1.00 71.38 83 TRP A O 1
#

Radius of gyration: 17.0 Å; chains: 1; bounding box: 45×46×30 Å

Foldseek 3Di:
DDDDPPDPPPPDPPPPLQQDDDDDDLVLLLLLLVCVVVPDDLVVSCSVSSHDSVVSVVSCPDVSSVVSNVVVVVVVVCVVDPD